Protein AF-A0A926AUI5-F1 (afdb_monomer_lite)

pLDDT: mean 89.41, std 9.67, range [62.97, 98.44]

Foldseek 3Di:
DVVVVVVVVVVVVVVVVPDDPPDDDDDDDDDPPDDLQCDVCSVHPHDPPVVNVVVVVHPDDDDD

Structure (mmCIF, N/CA/C/O backbone):
data_AF-A0A926AUI5-F1
#
_entry.id   AF-A0A926AUI5-F1
#
loop_
_atom_site.group_PDB
_atom_site.id
_atom_site.type_symbol
_atom_site.label_atom_id
_atom_site.label_alt_id
_atom_site.label_comp_id
_atom_site.label_asym_id
_atom_site.label_entity_id
_atom_site.label_seq_id
_atom_site.pdbx_PDB_ins_code
_atom_site.Cartn_x
_atom_site.Cartn_y
_atom_site.Cartn_z
_atom_site.occupancy
_atom_site.B_iso_or_equiv
_atom_site.auth_seq_id
_atom_site.auth_comp_id
_atom_site.auth_asym_id
_atom_site.auth_atom_id
_atom_site.pdbx_PDB_model_num
ATOM 1 N N . MET A 1 1 ? -12.955 -8.990 -45.950 1.00 62.97 1 MET A N 1
ATOM 2 C CA . MET A 1 1 ? -11.578 -8.474 -46.170 1.00 62.97 1 MET A CA 1
ATOM 3 C C . MET A 1 1 ? -11.326 -7.117 -45.499 1.00 62.97 1 MET A C 1
ATOM 5 O O . MET A 1 1 ? -10.201 -6.879 -45.085 1.00 62.97 1 MET A O 1
ATOM 9 N N . SER A 1 2 ? -12.330 -6.242 -45.349 1.00 75.50 2 SER A N 1
ATOM 10 C CA . SER A 1 2 ? -12.212 -4.938 -44.662 1.00 75.50 2 SER A CA 1
ATOM 11 C C . SER A 1 2 ? -12.085 -5.039 -43.132 1.00 75.50 2 SER A C 1
ATOM 13 O O . SER A 1 2 ? -11.268 -4.342 -42.541 1.00 75.50 2 SER A O 1
ATOM 15 N N . SER A 1 3 ? -12.822 -5.954 -42.498 1.00 77.44 3 SER A N 1
ATOM 16 C CA . SER A 1 3 ? -12.809 -6.185 -41.043 1.00 77.44 3 SER A CA 1
ATOM 17 C C . SER A 1 3 ? -11.469 -6.706 -40.509 1.00 77.44 3 SER A C 1
ATOM 19 O O . SER A 1 3 ? -11.020 -6.271 -39.454 1.00 77.44 3 SER A O 1
ATOM 21 N N . LEU A 1 4 ? -10.784 -7.573 -41.263 1.00 82.19 4 LEU A N 1
ATOM 22 C CA . LEU A 1 4 ? -9.462 -8.091 -40.890 1.00 82.19 4 LEU A CA 1
ATOM 23 C C . LEU A 1 4 ? -8.383 -6.998 -40.932 1.00 82.19 4 LEU A C 1
ATOM 25 O O . LEU A 1 4 ? -7.524 -6.948 -40.061 1.00 82.19 4 LEU A O 1
ATOM 29 N N . ARG A 1 5 ? -8.452 -6.093 -41.918 1.00 85.38 5 ARG A N 1
ATOM 30 C CA . ARG A 1 5 ? -7.533 -4.947 -42.023 1.00 85.38 5 ARG A CA 1
ATOM 31 C C . ARG A 1 5 ? -7.733 -3.961 -40.876 1.00 85.38 5 ARG A C 1
ATOM 33 O O . ARG A 1 5 ? -6.752 -3.471 -40.332 1.00 85.38 5 ARG A O 1
ATOM 40 N N . LEU A 1 6 ? -8.985 -3.716 -40.486 1.00 82.44 6 LEU A N 1
ATOM 41 C CA . LEU A 1 6 ? -9.309 -2.854 -39.351 1.00 82.44 6 LEU A CA 1
ATOM 42 C C . LEU A 1 6 ? -8.802 -3.449 -38.030 1.00 82.44 6 LEU A C 1
ATOM 44 O O . LEU A 1 6 ? -8.166 -2.745 -37.255 1.00 82.44 6 LEU A O 1
ATOM 48 N N . ALA A 1 7 ? -9.009 -4.751 -37.810 1.00 85.06 7 ALA A N 1
ATOM 49 C CA . ALA A 1 7 ? -8.497 -5.444 -36.629 1.00 85.06 7 ALA A CA 1
ATOM 50 C C . ALA A 1 7 ? -6.961 -5.393 -36.548 1.00 85.06 7 ALA A C 1
ATOM 52 O O . ALA A 1 7 ? -6.411 -5.130 -35.480 1.00 85.06 7 ALA A O 1
ATOM 53 N N . LEU A 1 8 ? -6.268 -5.576 -37.679 1.00 85.25 8 LEU A N 1
ATOM 54 C CA . LEU A 1 8 ? -4.807 -5.476 -37.739 1.00 85.25 8 LEU A CA 1
ATOM 55 C C . LEU A 1 8 ? -4.315 -4.059 -37.414 1.00 85.25 8 LEU A C 1
ATOM 57 O O . LEU A 1 8 ? -3.336 -3.895 -36.691 1.00 85.25 8 LEU A O 1
ATOM 61 N N . PHE A 1 9 ? -5.008 -3.041 -37.929 1.00 84.75 9 PHE A N 1
ATOM 62 C CA . PHE A 1 9 ? -4.657 -1.640 -37.709 1.00 84.75 9 PHE A CA 1
ATOM 63 C C . PHE A 1 9 ? -4.863 -1.226 -36.246 1.00 84.75 9 PHE A C 1
ATOM 65 O O . PHE A 1 9 ? -3.995 -0.588 -35.659 1.00 84.75 9 PHE A O 1
ATOM 72 N N . VAL A 1 10 ? -5.968 -1.656 -35.629 1.00 86.00 10 VAL A N 1
ATOM 73 C CA . VAL A 1 10 ? -6.222 -1.445 -34.194 1.00 86.00 10 VAL A CA 1
ATOM 74 C C . VAL A 1 10 ? -5.172 -2.161 -33.343 1.00 86.00 10 VAL A C 1
ATOM 76 O O . VAL A 1 10 ? -4.630 -1.557 -32.423 1.00 86.00 10 VAL A O 1
ATOM 79 N N . CYS A 1 11 ? -4.827 -3.409 -33.672 1.00 83.44 11 CYS A N 1
ATOM 80 C CA . CYS A 1 11 ? -3.798 -4.166 -32.955 1.00 83.44 11 CYS A CA 1
ATOM 81 C C . CYS A 1 11 ? -2.435 -3.453 -32.988 1.00 83.44 11 CYS A C 1
ATOM 83 O O . CYS A 1 11 ? -1.786 -3.306 -31.953 1.00 83.44 11 CYS A O 1
ATOM 85 N N . LEU A 1 12 ? -2.047 -2.926 -34.155 1.00 81.12 12 LEU A N 1
ATOM 86 C CA . LEU A 1 12 ? -0.786 -2.204 -34.327 1.00 81.12 12 LEU A CA 1
ATOM 87 C C . LEU A 1 12 ? -0.730 -0.921 -33.477 1.00 81.12 12 LEU A C 1
ATOM 89 O O . LEU A 1 12 ? 0.298 -0.636 -32.865 1.00 81.12 12 LEU A O 1
ATOM 93 N N . ILE A 1 13 ? -1.839 -0.178 -33.387 1.00 81.31 13 ILE A N 1
ATOM 94 C CA . ILE A 1 13 ? -1.937 1.022 -32.538 1.00 81.31 13 ILE A CA 1
ATOM 95 C C . ILE A 1 13 ? -1.846 0.658 -31.049 1.00 81.31 13 ILE A C 1
ATOM 97 O O . ILE A 1 13 ? -1.202 1.365 -30.282 1.00 81.31 13 ILE A O 1
ATOM 101 N N . VAL A 1 14 ? -2.454 -0.450 -30.619 1.00 78.25 14 VAL A N 1
ATOM 102 C CA . VAL A 1 14 ? -2.410 -0.870 -29.206 1.00 78.25 14 VAL A CA 1
ATOM 103 C C . VAL A 1 14 ? -0.987 -1.246 -28.778 1.00 78.25 14 VAL A C 1
ATOM 105 O O . VAL A 1 14 ? -0.571 -0.909 -27.669 1.00 78.25 14 VAL A O 1
ATOM 108 N N . THR A 1 15 ? -0.204 -1.879 -29.657 1.00 72.75 15 THR A N 1
ATOM 109 C CA . THR A 1 15 ? 1.172 -2.289 -29.331 1.00 72.75 15 THR A CA 1
ATOM 110 C C . THR A 1 15 ? 2.161 -1.133 -29.161 1.00 72.75 15 THR A C 1
ATOM 112 O O . THR A 1 15 ? 3.134 -1.290 -28.431 1.00 72.75 15 THR A O 1
ATOM 115 N N . THR A 1 16 ? 1.932 0.033 -29.778 1.00 67.69 16 THR A N 1
ATOM 116 C CA . THR A 1 16 ? 2.852 1.182 -29.653 1.00 67.69 16 THR A CA 1
ATOM 117 C C . THR A 1 16 ? 2.633 2.000 -28.381 1.00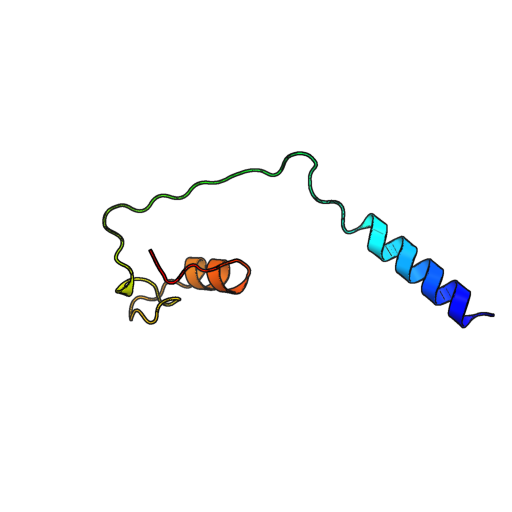 67.69 16 THR A C 1
ATOM 119 O O . THR A 1 16 ? 3.546 2.691 -27.939 1.00 67.69 16 THR A O 1
ATOM 122 N N . VAL A 1 17 ? 1.448 1.917 -27.772 1.00 68.81 17 VAL A N 1
ATOM 123 C CA . VAL A 1 17 ? 1.091 2.685 -26.565 1.00 68.81 17 VAL A CA 1
ATOM 124 C C . VAL A 1 17 ? 1.494 1.952 -25.277 1.00 68.81 17 VAL A C 1
ATOM 126 O O . VAL A 1 17 ? 1.703 2.582 -24.245 1.00 68.81 17 VAL A O 1
ATOM 129 N N . ALA A 1 18 ? 1.659 0.629 -25.327 1.00 67.12 18 ALA A N 1
ATOM 130 C CA . ALA A 1 18 ? 1.909 -0.215 -24.157 1.00 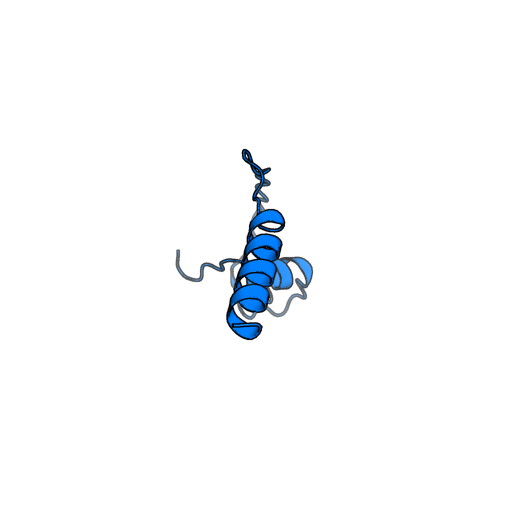67.12 18 ALA A CA 1
ATOM 131 C C . ALA A 1 18 ? 3.404 -0.437 -23.828 1.00 67.12 18 ALA A C 1
ATOM 133 O O . ALA A 1 18 ? 3.768 -1.497 -23.320 1.00 67.12 18 ALA A O 1
ATOM 134 N N . HIS A 1 19 ? 4.286 0.527 -24.111 1.00 69.81 19 HIS A N 1
ATOM 135 C CA . HIS A 1 19 ? 5.705 0.387 -23.768 1.00 69.81 19 HIS A CA 1
ATOM 136 C C . HIS A 1 19 ? 5.952 0.821 -22.316 1.00 69.81 19 HIS A C 1
ATOM 138 O O . HIS A 1 19 ? 5.937 2.010 -21.994 1.00 69.81 19 HIS A O 1
ATOM 144 N N . ALA A 1 20 ? 6.181 -0.144 -21.423 1.00 75.81 20 ALA A N 1
ATOM 145 C CA . ALA A 1 20 ? 6.704 0.143 -20.090 1.00 75.81 20 ALA A CA 1
ATOM 146 C C . ALA A 1 20 ? 8.109 0.764 -20.201 1.00 75.81 20 ALA A C 1
ATOM 148 O O . ALA A 1 20 ? 8.831 0.511 -21.164 1.00 75.81 20 ALA A O 1
ATOM 149 N N . ALA A 1 21 ? 8.513 1.585 -19.231 1.00 82.94 21 ALA A N 1
ATOM 150 C CA . ALA A 1 21 ? 9.884 2.087 -19.198 1.00 82.94 21 ALA A CA 1
ATOM 151 C C . ALA A 1 21 ? 10.864 0.913 -19.030 1.00 82.94 21 ALA A C 1
ATOM 153 O O . ALA A 1 21 ? 10.670 0.094 -18.132 1.00 82.94 21 ALA A O 1
ATOM 154 N N . ASP A 1 22 ? 11.939 0.879 -19.825 1.00 87.75 22 ASP A N 1
ATOM 155 C CA . ASP A 1 22 ? 12.989 -0.157 -19.737 1.00 87.75 22 ASP A CA 1
ATOM 156 C C . ASP A 1 22 ? 13.581 -0.270 -18.323 1.00 87.75 22 ASP A C 1
ATOM 158 O O . ASP A 1 22 ? 14.049 -1.325 -17.897 1.00 87.75 22 ASP A O 1
ATOM 162 N N . LYS A 1 23 ? 13.537 0.840 -17.578 1.00 92.00 23 LYS A N 1
ATOM 163 C CA . LYS A 1 23 ? 13.900 0.921 -16.168 1.00 92.00 23 LYS A CA 1
ATOM 164 C C . LYS A 1 23 ? 12.841 1.732 -15.412 1.00 92.00 23 LYS A C 1
ATOM 166 O O . LYS A 1 23 ? 12.897 2.963 -15.442 1.00 92.00 23 LYS A O 1
ATOM 171 N N . PRO A 1 24 ? 11.869 1.088 -14.745 1.00 91.06 24 PRO A N 1
ATOM 172 C CA . PRO A 1 24 ? 10.881 1.807 -13.954 1.00 91.06 24 PRO A CA 1
ATOM 173 C C . PRO A 1 24 ? 11.541 2.478 -12.744 1.00 91.06 24 PRO A C 1
ATOM 175 O O . PRO A 1 24 ? 12.528 1.987 -12.191 1.00 91.06 24 PRO A O 1
ATOM 178 N N . ASN A 1 25 ? 10.973 3.601 -12.309 1.00 94.75 25 ASN A N 1
ATOM 179 C CA . ASN A 1 25 ? 11.339 4.201 -11.032 1.00 94.75 25 ASN A CA 1
ATOM 180 C C . ASN A 1 25 ? 10.755 3.356 -9.898 1.00 94.75 25 ASN A C 1
ATOM 182 O O . ASN A 1 25 ? 9.589 2.969 -9.950 1.00 94.75 25 ASN A O 1
ATOM 186 N N . VAL A 1 26 ? 11.554 3.104 -8.863 1.00 95.00 26 VAL A N 1
ATOM 187 C CA . VAL A 1 26 ? 11.109 2.399 -7.658 1.00 95.00 26 VAL A CA 1
ATOM 188 C C . VAL A 1 26 ? 11.058 3.402 -6.516 1.00 95.00 26 VAL A C 1
ATOM 190 O O . VAL A 1 26 ? 12.071 4.011 -6.181 1.00 95.00 26 VAL A O 1
ATOM 193 N N . VAL A 1 27 ? 9.876 3.570 -5.924 1.00 96.62 27 VAL A N 1
ATOM 194 C CA . VAL A 1 27 ? 9.665 4.400 -4.734 1.00 96.62 27 VAL A CA 1
ATOM 195 C C . VAL A 1 27 ? 9.272 3.475 -3.592 1.00 96.62 27 VAL A C 1
ATOM 197 O O . VAL A 1 27 ? 8.249 2.800 -3.670 1.00 96.62 27 VAL A O 1
ATOM 200 N N . PHE A 1 28 ? 10.095 3.431 -2.54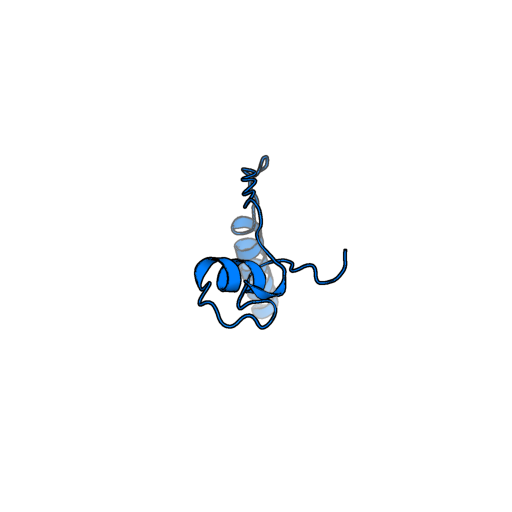6 1.00 97.38 28 PHE A N 1
ATOM 201 C CA . PHE A 1 28 ? 9.805 2.679 -1.330 1.00 97.38 28 PHE A CA 1
ATOM 202 C C . PHE A 1 28 ? 9.329 3.644 -0.247 1.00 97.38 28 PHE A C 1
ATOM 204 O O . PHE A 1 28 ? 10.047 4.574 0.116 1.00 97.38 28 PHE A O 1
ATOM 211 N N . ILE A 1 29 ? 8.107 3.434 0.236 1.00 97.12 29 ILE A N 1
ATOM 212 C CA . ILE A 1 29 ? 7.498 4.232 1.299 1.00 97.12 29 ILE A CA 1
ATOM 213 C C . ILE A 1 29 ? 7.424 3.336 2.530 1.00 97.12 29 ILE A C 1
ATOM 215 O O . ILE A 1 29 ? 6.751 2.308 2.500 1.00 97.12 29 ILE A O 1
ATOM 219 N N . LEU A 1 30 ? 8.122 3.728 3.592 1.00 96.94 30 LEU A N 1
ATOM 220 C CA . LEU A 1 30 ? 8.079 3.068 4.891 1.00 96.94 30 LEU A CA 1
ATOM 221 C C . LEU A 1 30 ? 7.367 3.994 5.873 1.00 96.94 30 LEU A C 1
ATOM 223 O O . LEU A 1 30 ? 7.755 5.154 6.014 1.00 96.94 30 LEU A O 1
ATOM 227 N N . ALA A 1 31 ? 6.335 3.478 6.530 1.00 96.56 31 ALA A N 1
ATOM 228 C CA . ALA A 1 31 ? 5.684 4.138 7.649 1.00 96.56 31 ALA A CA 1
ATOM 229 C C . ALA A 1 31 ? 6.066 3.398 8.931 1.00 96.56 31 ALA A C 1
ATOM 231 O O . ALA A 1 31 ? 5.996 2.170 8.970 1.00 96.56 31 ALA A O 1
ATOM 232 N N . ASP A 1 32 ? 6.499 4.149 9.937 1.00 97.75 32 ASP A N 1
ATOM 233 C CA . ASP A 1 32 ? 6.811 3.612 11.259 1.00 97.75 32 ASP A CA 1
ATOM 234 C C . ASP A 1 32 ? 5.521 3.423 12.066 1.00 97.75 32 ASP A C 1
ATOM 236 O O . ASP A 1 32 ? 4.588 4.214 11.908 1.00 97.75 32 ASP A O 1
ATOM 240 N N . ASP A 1 33 ? 5.460 2.369 12.882 1.00 95.94 33 ASP A N 1
ATOM 241 C CA . ASP A 1 33 ? 4.325 2.030 13.762 1.00 95.94 33 ASP A CA 1
ATOM 242 C C . ASP A 1 33 ? 2.921 2.019 13.109 1.00 95.94 33 ASP A C 1
ATOM 244 O O . ASP A 1 33 ? 1.904 2.158 13.788 1.00 95.94 33 ASP A O 1
ATOM 248 N N . LEU A 1 34 ? 2.832 1.808 11.792 1.00 95.56 34 LEU A N 1
ATOM 249 C CA . LEU A 1 34 ? 1.553 1.723 11.085 1.00 95.56 34 LEU A CA 1
ATOM 250 C C . LEU A 1 34 ? 0.931 0.328 11.239 1.00 95.56 34 LEU A C 1
ATOM 252 O O . LEU A 1 34 ? 1.433 -0.661 10.694 1.00 95.56 34 LEU A O 1
ATOM 256 N N . GLY A 1 35 ? -0.189 0.252 11.952 1.00 93.50 35 GLY A N 1
ATOM 257 C CA . GLY A 1 35 ? -0.943 -0.972 12.173 1.00 93.50 35 GLY A CA 1
ATOM 258 C C . GLY A 1 35 ? -1.793 -1.384 10.970 1.00 93.50 35 GLY A C 1
ATOM 259 O O . GLY A 1 35 ? -2.227 -0.574 10.153 1.00 93.50 35 GLY A O 1
ATOM 260 N N . PHE A 1 36 ? -2.101 -2.680 10.880 1.00 93.19 36 PHE A N 1
ATOM 261 C CA . PHE A 1 36 ? -2.960 -3.214 9.816 1.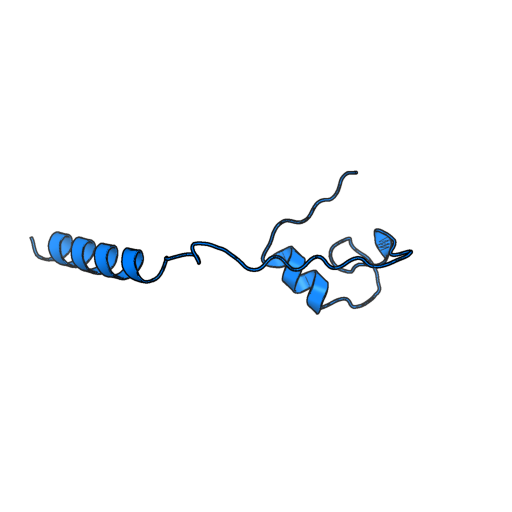00 93.19 36 PHE A CA 1
ATOM 262 C C . PHE A 1 36 ? -4.369 -2.603 9.835 1.00 93.19 36 PHE A C 1
ATOM 264 O O . PHE A 1 36 ? -4.924 -2.299 8.783 1.00 93.19 36 PHE A O 1
ATOM 271 N N . SER A 1 37 ? -4.932 -2.392 11.027 1.00 93.56 37 SER A N 1
ATOM 272 C CA . SER A 1 37 ? -6.262 -1.804 11.229 1.00 93.56 37 SER A CA 1
ATOM 273 C C . SER A 1 37 ? -6.320 -0.293 11.003 1.00 93.56 37 SER A C 1
ATOM 275 O O . SER A 1 37 ? -7.405 0.274 11.087 1.00 93.56 37 SER A O 1
ATOM 277 N N . ASP A 1 38 ? -5.192 0.363 10.733 1.00 95.94 38 ASP A N 1
ATOM 278 C CA . ASP A 1 38 ? -5.154 1.817 10.553 1.00 95.94 38 ASP A CA 1
ATOM 279 C C . ASP A 1 38 ? -5.520 2.229 9.125 1.00 95.94 38 ASP A C 1
ATOM 281 O O . ASP A 1 38 ? -5.880 3.375 8.886 1.00 95.94 38 ASP A O 1
ATOM 285 N N . LEU A 1 39 ? -5.430 1.317 8.154 1.00 96.81 39 LEU A N 1
ATOM 286 C CA . LEU A 1 39 ? -5.684 1.633 6.750 1.00 96.81 39 LEU A CA 1
ATOM 287 C C . LEU A 1 39 ? -7.118 1.287 6.352 1.00 96.81 39 LEU A C 1
ATOM 289 O O . LEU A 1 39 ? -7.580 0.159 6.555 1.00 96.81 39 LEU A O 1
ATOM 293 N N . GLY A 1 40 ? -7.792 2.221 5.680 1.00 96.69 40 GLY A N 1
ATOM 294 C CA . GLY A 1 40 ? -9.139 2.018 5.141 1.00 96.69 40 GLY A CA 1
ATOM 295 C C . GLY A 1 40 ? -9.210 0.813 4.200 1.00 96.69 40 GLY A C 1
ATOM 296 O O . GLY A 1 40 ? -10.141 0.009 4.263 1.00 96.69 40 GLY A O 1
ATOM 297 N N . CYS A 1 41 ? -8.169 0.587 3.395 1.00 96.06 41 CYS A N 1
ATOM 298 C CA . CYS A 1 41 ? -8.067 -0.580 2.523 1.00 96.06 41 CYS A CA 1
ATOM 299 C C . CYS A 1 41 ? -7.979 -1.926 3.266 1.00 96.06 41 CYS A C 1
ATOM 301 O O . CYS A 1 41 ? -8.121 -2.962 2.622 1.00 96.06 41 CYS A O 1
ATOM 303 N N . TYR A 1 42 ? -7.805 -1.947 4.585 1.00 96.12 42 TYR A N 1
ATOM 304 C CA . TYR A 1 42 ? -7.897 -3.150 5.418 1.00 96.12 42 TYR A CA 1
ATOM 305 C C . TYR A 1 42 ? -9.122 -3.158 6.346 1.00 96.12 42 TYR A C 1
ATOM 307 O O . TYR A 1 42 ? -9.262 -4.063 7.165 1.00 96.12 42 TYR A O 1
ATOM 315 N N . GLY A 1 43 ? -10.047 -2.208 6.175 1.00 95.19 43 GLY A N 1
ATOM 316 C CA . GLY A 1 43 ? -11.244 -2.066 7.006 1.00 95.19 43 GLY A CA 1
ATOM 317 C C . GLY A 1 43 ? -11.056 -1.154 8.220 1.00 95.19 43 GLY A C 1
ATOM 318 O O . GLY A 1 43 ? -11.895 -1.184 9.116 1.00 95.19 43 GLY A O 1
ATOM 319 N N . GLY A 1 44 ? -9.974 -0.371 8.258 1.00 95.81 44 GLY A N 1
ATOM 320 C CA . GLY A 1 44 ? -9.754 0.657 9.270 1.00 95.81 44 GLY A CA 1
ATOM 321 C C . GLY A 1 44 ? -10.729 1.830 9.170 1.00 95.81 44 GLY A C 1
ATOM 322 O O . GLY A 1 44 ? -11.306 2.092 8.115 1.00 95.81 44 GLY A O 1
ATOM 323 N N . GLU A 1 45 ? -10.897 2.553 10.277 1.00 95.94 45 GLU A N 1
ATOM 324 C CA . GLU A 1 45 ? -11.801 3.713 10.368 1.00 95.94 45 GLU A CA 1
ATOM 325 C C . GLU A 1 45 ? -11.146 5.031 9.920 1.00 95.94 45 GLU A C 1
ATOM 327 O O . GLU A 1 45 ? -11.836 6.025 9.695 1.00 95.94 45 GLU A O 1
ATOM 332 N N . ILE A 1 46 ? -9.816 5.059 9.787 1.00 96.50 46 ILE A N 1
ATOM 333 C CA . ILE A 1 46 ? -9.073 6.249 9.364 1.00 96.50 46 ILE A CA 1
ATOM 334 C C . ILE A 1 46 ? -9.191 6.402 7.845 1.00 96.50 46 ILE A C 1
ATOM 336 O O . ILE A 1 46 ? -8.912 5.478 7.080 1.00 96.50 46 ILE A O 1
ATOM 340 N N . GLU A 1 47 ? -9.561 7.601 7.392 1.00 97.38 47 GLU A N 1
ATOM 341 C CA . GLU A 1 47 ? -9.612 7.910 5.965 1.00 97.38 47 GLU A CA 1
ATOM 342 C C . GLU A 1 47 ? -8.199 7.961 5.365 1.00 97.38 47 GLU A C 1
ATOM 344 O O . GLU A 1 47 ? -7.437 8.907 5.581 1.00 97.38 47 GLU A O 1
ATOM 349 N N . THR A 1 48 ? -7.858 6.963 4.544 1.00 98.19 48 THR A N 1
ATOM 350 C CA . THR A 1 48 ? -6.554 6.858 3.871 1.00 98.19 48 THR A CA 1
ATOM 351 C C . THR A 1 48 ? -6.670 6.877 2.343 1.00 98.19 48 THR A C 1
ATOM 353 O O . THR A 1 48 ? -6.092 6.025 1.662 1.00 98.19 48 THR A O 1
ATOM 356 N N . PRO A 1 49 ? -7.335 7.883 1.736 1.00 98.19 49 PRO A N 1
ATOM 357 C CA . PRO A 1 49 ? -7.802 7.814 0.348 1.00 98.19 49 PRO A CA 1
ATOM 358 C C . PRO A 1 49 ? -6.689 7.644 -0.695 1.00 98.19 49 PRO A C 1
ATOM 360 O O . PRO A 1 49 ? -6.936 7.125 -1.781 1.00 98.19 49 PRO A O 1
ATOM 363 N N . ASN A 1 50 ? -5.460 8.080 -0.403 1.00 98.25 50 ASN A N 1
ATOM 364 C CA . ASN A 1 50 ? -4.321 7.889 -1.306 1.00 98.25 50 ASN A CA 1
ATOM 365 C C . ASN A 1 50 ? -3.784 6.451 -1.260 1.00 98.25 50 ASN A C 1
ATOM 367 O O . ASN A 1 50 ? -3.469 5.885 -2.307 1.00 98.25 50 ASN A O 1
ATOM 371 N N . LEU A 1 51 ? -3.722 5.848 -0.069 1.00 97.81 51 LEU A N 1
ATOM 372 C CA . LEU A 1 51 ? -3.296 4.458 0.107 1.00 97.81 51 LEU A CA 1
ATOM 373 C C . LEU A 1 51 ? -4.385 3.489 -0.366 1.00 97.81 51 LEU A C 1
ATOM 375 O O . LEU A 1 51 ? -4.074 2.478 -0.990 1.00 97.81 51 LEU A O 1
ATOM 379 N N . ASP A 1 52 ? -5.655 3.849 -0.184 1.00 98.00 52 ASP A N 1
ATOM 380 C CA . ASP A 1 52 ? -6.795 3.075 -0.681 1.00 98.00 52 ASP A CA 1
ATOM 381 C C . ASP A 1 52 ? -6.808 3.023 -2.210 1.00 98.00 52 ASP A C 1
ATOM 383 O O . ASP A 1 52 ? -6.955 1.951 -2.801 1.00 98.00 52 ASP A O 1
ATOM 387 N N . LYS A 1 53 ? -6.569 4.164 -2.870 1.00 98.44 53 LYS A N 1
ATOM 388 C CA . LYS A 1 53 ? -6.398 4.218 -4.329 1.00 98.44 53 LYS A CA 1
ATOM 389 C C . LYS A 1 53 ? -5.196 3.399 -4.785 1.00 98.44 53 LYS A C 1
ATOM 391 O O . LYS A 1 53 ? -5.304 2.718 -5.803 1.00 98.44 53 LYS A O 1
ATOM 396 N N . LEU A 1 54 ? -4.071 3.452 -4.071 1.00 97.81 54 LEU A N 1
ATOM 397 C CA . LEU A 1 54 ? -2.889 2.664 -4.424 1.00 97.81 54 LEU A CA 1
ATOM 398 C C . LEU A 1 54 ? -3.180 1.160 -4.336 1.00 97.81 54 LEU A C 1
ATOM 400 O O . LEU A 1 54 ? -2.856 0.422 -5.262 1.00 97.81 54 LEU A O 1
ATOM 404 N N . ALA A 1 55 ? -3.854 0.723 -3.271 1.00 96.81 55 ALA A N 1
ATOM 405 C CA . ALA A 1 55 ? -4.253 -0.667 -3.088 1.00 96.81 55 ALA A CA 1
ATOM 406 C C . ALA A 1 55 ? -5.271 -1.134 -4.144 1.00 96.81 55 ALA A C 1
ATOM 408 O O . ALA A 1 55 ? -5.158 -2.250 -4.645 1.00 96.81 55 ALA A 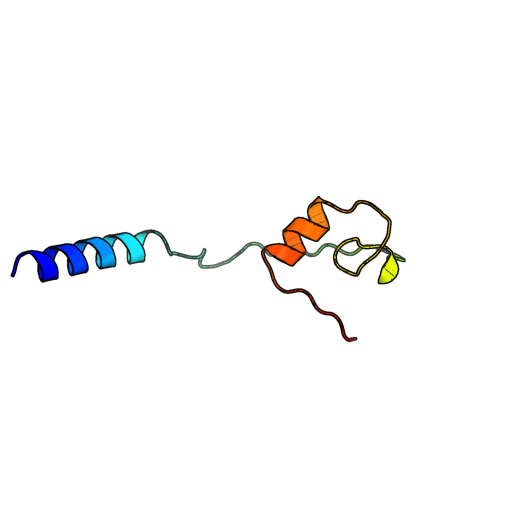O 1
ATOM 409 N N . ALA A 1 56 ? -6.235 -0.285 -4.518 1.00 97.62 56 ALA A N 1
ATOM 410 C CA . ALA A 1 56 ? -7.245 -0.599 -5.532 1.00 97.62 56 ALA A CA 1
ATOM 411 C C . ALA A 1 56 ? -6.677 -0.683 -6.961 1.00 97.62 56 ALA A C 1
ATOM 413 O O . ALA A 1 56 ? -7.201 -1.429 -7.784 1.00 97.62 56 ALA A O 1
ATOM 414 N N . ASN A 1 57 ? -5.618 0.074 -7.260 1.00 97.94 57 ASN A N 1
ATOM 415 C CA . ASN A 1 57 ? -4.964 0.089 -8.574 1.00 97.94 57 ASN A CA 1
ATOM 416 C C . ASN A 1 57 ? -3.7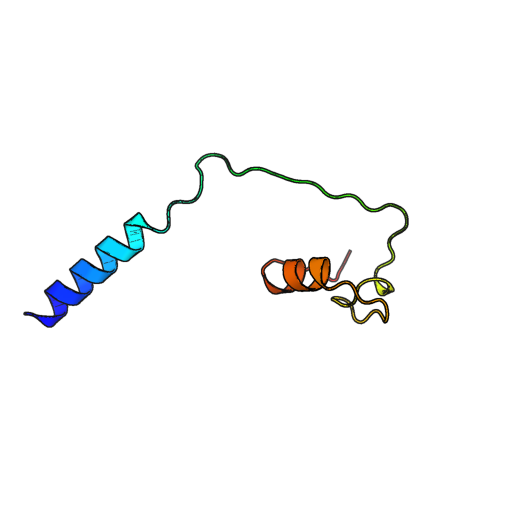14 -0.803 -8.637 1.00 97.94 57 ASN A C 1
ATOM 418 O O . ASN A 1 57 ? -2.958 -0.738 -9.606 1.00 97.94 57 ASN A O 1
ATOM 422 N N . GLY A 1 58 ? -3.469 -1.607 -7.605 1.00 95.62 58 GLY A N 1
ATOM 423 C CA . GLY A 1 58 ? -2.253 -2.393 -7.475 1.00 95.62 58 GLY A CA 1
ATOM 424 C C . GLY A 1 58 ? -2.498 -3.756 -6.846 1.00 95.62 58 GLY A C 1
ATOM 425 O O . GLY A 1 58 ? -3.571 -4.346 -6.960 1.00 95.62 58 GLY A O 1
ATOM 426 N N . LEU A 1 59 ? -1.459 -4.261 -6.188 1.00 95.56 59 LEU A N 1
ATOM 427 C CA . LEU A 1 59 ? -1.525 -5.472 -5.380 1.00 95.56 59 LEU A CA 1
ATOM 428 C C . LEU A 1 59 ? -1.611 -5.088 -3.904 1.00 95.56 59 LEU A C 1
ATOM 430 O O . LEU A 1 59 ? -0.891 -4.202 -3.443 1.00 95.56 59 LEU A O 1
ATOM 434 N N . ARG A 1 60 ? -2.470 -5.789 -3.164 1.00 94.31 60 ARG A N 1
ATOM 435 C CA . ARG A 1 60 ? -2.645 -5.634 -1.718 1.00 94.31 60 ARG A CA 1
ATOM 436 C C . ARG A 1 60 ? -2.374 -6.971 -1.035 1.00 94.31 60 ARG A C 1
ATOM 438 O O . ARG A 1 60 ? -2.998 -7.970 -1.385 1.00 94.31 60 ARG A O 1
ATOM 445 N N . TYR A 1 61 ? -1.479 -6.981 -0.055 1.00 93.62 61 TYR A N 1
ATOM 446 C CA . TYR A 1 61 ? -1.170 -8.164 0.750 1.00 93.62 61 TYR A CA 1
ATOM 447 C C . TYR A 1 61 ? -2.012 -8.163 2.026 1.00 93.62 61 TYR A C 1
ATOM 449 O O . TYR A 1 61 ? -2.172 -7.126 2.652 1.00 93.62 61 TYR A O 1
ATOM 457 N N . SER A 1 62 ? -2.562 -9.308 2.424 1.00 92.19 62 SER A N 1
ATOM 458 C CA . SER A 1 62 ? -3.431 -9.415 3.610 1.00 92.19 62 SER A CA 1
ATOM 459 C C . SER A 1 62 ? -3.023 -10.531 4.577 1.00 92.19 62 SER A C 1
ATOM 461 O O . SER A 1 62 ? -3.794 -10.882 5.465 1.00 92.19 62 SER A O 1
ATOM 463 N N . GLN A 1 63 ? -1.849 -11.129 4.369 1.00 87.12 63 GLN A N 1
ATOM 464 C CA . GLN A 1 63 ? -1.233 -12.139 5.232 1.00 87.12 63 GLN A CA 1
ATOM 465 C C . GLN A 1 63 ? 0.264 -11.828 5.337 1.00 87.12 63 GLN A C 1
ATOM 467 O O . GLN A 1 63 ? 0.860 -11.414 4.338 1.00 87.12 63 GLN A O 1
ATOM 472 N N . PHE A 1 64 ? 0.839 -12.013 6.527 1.00 71.81 64 PHE A N 1
ATOM 473 C CA . PHE A 1 64 ? 2.236 -11.718 6.868 1.00 71.81 64 PHE A CA 1
ATOM 474 C C . PHE A 1 64 ? 2.876 -12.931 7.540 1.00 71.81 64 PHE A C 1
ATOM 476 O O . PHE A 1 64 ? 2.147 -13.628 8.286 1.00 71.81 64 PHE A O 1
#

Secondary structure (DSSP, 8-state):
-HHHHHHHHHHHHHHHH----SS--------TT--GGGSGGGT-SS--HHHHHHHHTS------

Sequence (64 aa):
MSSLRLALFVCLIVTTVAHAADKPNVVFILADDLGFSDLGCYGGEIETPNLDKLAANGLRYSQF

Radius of gyration: 20.02 Å; chains: 1; bounding box: 27×20×60 Å